Protein AF-A0A395HUD6-F1 (afdb_monomer_lite)

Structure (mmCIF, N/CA/C/O backbone):
data_AF-A0A395HUD6-F1
#
_entry.id   AF-A0A395HUD6-F1
#
loop_
_atom_site.group_PDB
_atom_site.id
_atom_site.type_symbol
_atom_site.label_atom_id
_atom_site.label_alt_id
_atom_site.label_comp_id
_atom_site.label_asym_id
_atom_site.label_entity_id
_atom_site.label_seq_id
_atom_site.pdbx_PDB_ins_code
_atom_site.Cartn_x
_atom_site.Cartn_y
_atom_site.Cartn_z
_atom_site.occupancy
_atom_site.B_iso_or_equiv
_atom_site.auth_seq_id
_atom_site.auth_comp_id
_atom_site.auth_asym_id
_atom_site.auth_atom_id
_atom_site.pdbx_PDB_model_num
ATOM 1 N N . MET A 1 1 ? 37.873 10.157 -11.738 1.00 45.12 1 MET A N 1
ATOM 2 C CA . MET A 1 1 ? 36.571 10.222 -11.039 1.00 45.12 1 MET A CA 1
ATOM 3 C C . MET A 1 1 ? 35.921 8.857 -11.175 1.00 45.12 1 MET A C 1
ATOM 5 O O . MET A 1 1 ? 35.750 8.438 -12.314 1.00 45.12 1 MET A O 1
ATOM 9 N N . PRO A 1 2 ? 35.648 8.112 -10.094 1.00 53.75 2 PRO A N 1
ATOM 10 C CA . PRO A 1 2 ? 34.887 6.879 -10.231 1.00 53.75 2 PRO A CA 1
ATOM 11 C C . PRO A 1 2 ? 33.423 7.233 -10.547 1.00 53.75 2 PRO A C 1
ATOM 13 O O . PRO A 1 2 ? 32.901 8.188 -9.965 1.00 53.75 2 PRO A O 1
ATOM 16 N N . PRO A 1 3 ? 32.750 6.518 -11.462 1.00 53.12 3 PRO A N 1
ATOM 17 C CA . PRO A 1 3 ? 31.311 6.644 -11.594 1.00 53.12 3 PRO A CA 1
ATOM 18 C C . PRO A 1 3 ? 30.680 6.127 -10.302 1.00 53.12 3 PRO A C 1
ATOM 20 O O . PRO A 1 3 ? 30.923 4.990 -9.898 1.00 53.12 3 PRO A O 1
ATOM 23 N N . SER A 1 4 ? 29.888 6.977 -9.649 1.00 48.25 4 SER A N 1
ATOM 24 C CA . SER A 1 4 ? 29.001 6.584 -8.561 1.00 48.25 4 SER A CA 1
ATOM 25 C C . SER A 1 4 ? 28.123 5.447 -9.067 1.00 48.25 4 SER A C 1
ATOM 27 O O . SER A 1 4 ? 27.174 5.668 -9.821 1.00 48.25 4 SER A O 1
ATOM 29 N N . GLN A 1 5 ? 28.481 4.218 -8.699 1.00 47.78 5 GLN A N 1
ATOM 30 C CA . GLN A 1 5 ? 27.642 3.052 -8.890 1.00 47.78 5 GLN A CA 1
ATOM 31 C C . GLN A 1 5 ? 26.352 3.332 -8.127 1.00 47.78 5 GLN A C 1
ATOM 33 O O . GLN A 1 5 ? 26.293 3.247 -6.903 1.00 47.78 5 GLN A O 1
ATOM 38 N N . ASN A 1 6 ? 25.331 3.748 -8.875 1.00 46.56 6 ASN A N 1
ATOM 39 C CA . ASN A 1 6 ? 23.953 3.827 -8.432 1.00 46.56 6 ASN A CA 1
ATOM 40 C C . ASN A 1 6 ? 23.534 2.390 -8.106 1.00 46.56 6 ASN A C 1
ATOM 42 O O . ASN A 1 6 ? 22.986 1.673 -8.942 1.00 46.56 6 ASN A O 1
ATOM 46 N N . ASN A 1 7 ? 23.868 1.948 -6.897 1.00 46.47 7 ASN A N 1
ATOM 47 C CA . ASN A 1 7 ? 23.500 0.658 -6.352 1.00 46.47 7 ASN A CA 1
ATOM 48 C C . ASN A 1 7 ? 22.002 0.681 -6.012 1.00 46.47 7 ASN A C 1
ATOM 50 O O . ASN A 1 7 ? 21.612 0.737 -4.853 1.00 46.47 7 ASN A O 1
ATOM 54 N N . ARG A 1 8 ? 21.149 0.728 -7.041 1.00 49.88 8 ARG A N 1
ATOM 55 C CA . ARG A 1 8 ? 19.698 0.512 -6.911 1.00 49.88 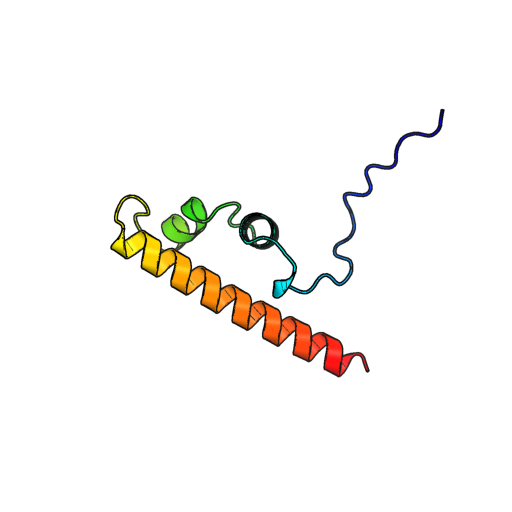8 ARG A CA 1
ATOM 56 C C . ARG A 1 8 ? 19.305 -0.941 -7.182 1.00 49.88 8 ARG A C 1
ATOM 58 O O . ARG A 1 8 ? 18.122 -1.244 -7.224 1.00 49.88 8 ARG A O 1
ATOM 65 N N . ASN A 1 9 ? 20.291 -1.826 -7.325 1.00 49.59 9 ASN A N 1
ATOM 66 C CA . ASN A 1 9 ? 20.092 -3.263 -7.435 1.00 49.59 9 ASN A CA 1
ATOM 67 C C . ASN A 1 9 ? 20.589 -3.940 -6.162 1.00 49.59 9 ASN A C 1
ATOM 69 O O . ASN A 1 9 ? 21.682 -4.493 -6.128 1.00 49.59 9 ASN A O 1
ATOM 73 N N . ALA A 1 10 ? 19.761 -3.916 -5.124 1.00 46.56 10 ALA A N 1
ATOM 74 C CA . ALA A 1 10 ? 19.848 -4.923 -4.083 1.00 46.56 10 ALA A CA 1
ATOM 75 C C . ALA A 1 10 ? 18.448 -5.176 -3.501 1.00 46.56 10 ALA A C 1
ATOM 77 O O . ALA A 1 10 ? 17.991 -4.402 -2.661 1.00 46.56 10 ALA A O 1
ATOM 78 N N . PRO A 1 11 ? 17.750 -6.259 -3.889 1.00 52.19 11 PRO A N 1
ATOM 79 C CA . PRO A 1 11 ? 16.741 -6.865 -3.033 1.00 52.19 11 PRO A CA 1
ATOM 80 C C . PRO A 1 11 ? 17.482 -7.703 -1.980 1.00 52.19 11 PRO A C 1
ATOM 82 O O . PRO A 1 11 ? 17.350 -8.919 -1.917 1.00 52.19 11 PRO A O 1
ATOM 85 N N . SER A 1 12 ? 18.375 -7.079 -1.217 1.00 47.25 12 SER A N 1
ATOM 86 C CA . SER A 1 12 ? 19.130 -7.762 -0.174 1.00 47.25 12 SER A CA 1
ATOM 87 C C . SER A 1 12 ? 18.320 -7.695 1.111 1.00 47.25 12 SER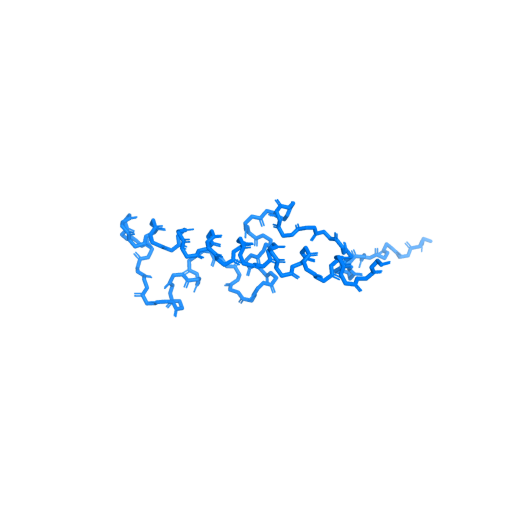 A C 1
ATOM 89 O O . SER A 1 12 ? 18.325 -6.666 1.780 1.00 47.25 12 SER A O 1
ATOM 91 N N . ASP A 1 13 ? 17.610 -8.783 1.409 1.00 54.06 13 ASP A N 1
ATOM 92 C CA . ASP A 1 13 ? 17.309 -9.231 2.776 1.00 54.06 13 ASP A CA 1
ATOM 93 C C . ASP A 1 13 ? 16.575 -8.258 3.725 1.00 54.06 13 ASP A C 1
ATOM 95 O O . ASP A 1 13 ? 16.514 -8.500 4.924 1.00 54.06 13 ASP A O 1
ATOM 99 N N . MET A 1 14 ? 15.977 -7.170 3.232 1.00 57.84 14 MET A N 1
ATOM 100 C CA . MET A 1 14 ? 15.176 -6.285 4.084 1.00 57.84 14 MET A CA 1
ATOM 101 C C . MET A 1 14 ? 13.801 -6.897 4.345 1.00 57.84 14 MET A C 1
ATOM 103 O O . MET A 1 14 ? 13.025 -7.089 3.403 1.00 57.84 14 MET A O 1
ATOM 107 N N . GLU A 1 15 ? 13.502 -7.143 5.623 1.00 63.12 15 GLU A N 1
ATOM 108 C CA . GLU A 1 15 ? 12.182 -7.565 6.093 1.00 63.12 15 GLU A CA 1
ATOM 109 C C . GLU A 1 15 ? 11.073 -6.686 5.492 1.00 63.12 15 GLU A C 1
ATOM 111 O O . GLU A 1 15 ? 11.182 -5.450 5.504 1.00 63.12 15 GLU A O 1
ATOM 116 N N . PRO A 1 16 ? 9.969 -7.285 5.018 1.00 65.25 16 PRO A N 1
ATOM 117 C CA . PRO A 1 16 ? 8.769 -6.555 4.607 1.00 65.25 16 PRO A CA 1
ATOM 118 C C . PRO A 1 16 ? 8.283 -5.540 5.658 1.00 65.25 16 PRO A C 1
ATOM 120 O O . PRO A 1 16 ? 7.780 -4.464 5.306 1.00 65.25 16 PRO A O 1
ATOM 123 N N . ASN A 1 17 ? 8.502 -5.817 6.948 1.00 65.75 17 ASN A N 1
ATOM 124 C CA . ASN A 1 17 ? 8.179 -4.909 8.047 1.00 65.75 17 ASN A CA 1
ATOM 125 C C . ASN A 1 17 ? 9.127 -3.690 8.174 1.00 65.75 17 ASN A C 1
ATOM 127 O O . ASN A 1 17 ? 8.720 -2.632 8.654 1.00 65.75 17 ASN A O 1
ATOM 131 N N . GLN A 1 18 ? 10.364 -3.777 7.679 1.00 63.44 18 GLN A N 1
ATOM 132 C CA . GLN A 1 18 ? 11.310 -2.649 7.658 1.00 63.44 18 GLN A CA 1
ATOM 133 C C . GLN A 1 18 ? 11.093 -1.719 6.451 1.00 63.44 18 GLN A C 1
ATOM 135 O O . GLN A 1 18 ? 11.491 -0.553 6.477 1.00 63.44 18 GLN A O 1
ATOM 140 N N . LYS A 1 19 ? 10.435 -2.199 5.387 1.00 69.12 19 LYS A N 1
ATOM 141 C CA . LYS A 1 19 ? 10.120 -1.388 4.200 1.00 69.12 19 LYS A CA 1
ATOM 142 C C . LYS A 1 19 ? 8.989 -0.400 4.497 1.00 69.12 19 LYS A C 1
ATOM 144 O O . LYS A 1 19 ? 7.940 -0.790 4.994 1.00 69.12 19 LYS A O 1
ATOM 149 N N . SER A 1 20 ? 9.150 0.871 4.126 1.00 73.06 20 SER A N 1
ATOM 150 C CA . SER A 1 20 ? 8.037 1.836 4.159 1.00 73.06 20 SER A CA 1
ATOM 151 C C . SER A 1 20 ? 6.875 1.345 3.283 1.00 73.06 20 SER A C 1
ATOM 153 O O . SER A 1 20 ? 7.122 0.757 2.229 1.00 73.06 20 SER A O 1
ATOM 155 N N . GLN A 1 21 ? 5.619 1.613 3.669 1.00 72.50 21 GLN A N 1
ATOM 156 C CA . GLN A 1 21 ? 4.429 1.197 2.902 1.00 72.50 21 GLN A CA 1
ATOM 157 C C . GLN A 1 21 ? 4.538 1.575 1.418 1.00 72.50 21 GLN A C 1
ATOM 159 O O . GLN A 1 21 ? 4.249 0.766 0.541 1.00 72.50 21 GLN A O 1
ATOM 164 N N . TYR A 1 22 ? 5.029 2.784 1.132 1.00 75.38 22 TYR A N 1
ATOM 165 C CA . TYR A 1 22 ? 5.244 3.265 -0.233 1.00 75.38 22 TYR A CA 1
ATOM 166 C C . TYR A 1 22 ? 6.268 2.422 -1.009 1.00 75.38 22 TYR A C 1
ATOM 168 O O . TYR A 1 22 ? 6.122 2.185 -2.206 1.00 75.38 22 TYR A O 1
ATOM 176 N N . GLN A 1 23 ? 7.310 1.956 -0.325 1.00 77.75 23 GLN A N 1
ATOM 177 C CA . GLN A 1 23 ? 8.371 1.158 -0.924 1.00 77.75 23 GLN A CA 1
ATOM 178 C C . GLN A 1 23 ? 7.917 -0.285 -1.163 1.00 77.75 23 GLN A C 1
ATOM 180 O O . GLN A 1 23 ? 8.195 -0.825 -2.228 1.00 77.75 23 GLN A O 1
ATOM 185 N N . TRP A 1 24 ? 7.155 -0.867 -0.232 1.00 80.38 24 TRP A N 1
ATOM 186 C CA . TRP A 1 24 ? 6.535 -2.183 -0.410 1.00 80.38 24 TRP A CA 1
ATOM 187 C C . TRP A 1 24 ? 5.514 -2.188 -1.557 1.00 80.38 24 TRP A C 1
ATOM 189 O O . TRP A 1 24 ? 5.525 -3.086 -2.393 1.00 80.38 24 TRP A O 1
ATOM 199 N N . LEU A 1 25 ? 4.689 -1.142 -1.663 1.00 81.31 25 LEU A N 1
ATOM 200 C CA . LEU A 1 25 ? 3.742 -0.983 -2.771 1.00 81.31 25 LEU A CA 1
ATOM 201 C C . LEU A 1 25 ? 4.439 -0.884 -4.128 1.00 81.31 25 LEU A C 1
ATOM 203 O O . LEU A 1 25 ? 3.950 -1.442 -5.109 1.00 81.31 25 LEU A O 1
ATOM 207 N N . LYS A 1 26 ? 5.574 -0.181 -4.195 1.00 81.00 26 LYS A N 1
ATOM 208 C CA . LYS A 1 26 ? 6.403 -0.129 -5.406 1.00 81.00 26 LYS A CA 1
ATOM 209 C C . LYS A 1 26 ? 6.999 -1.483 -5.767 1.00 81.00 26 LYS A C 1
ATOM 211 O O . LYS A 1 26 ? 6.983 -1.831 -6.940 1.00 81.00 26 LYS A O 1
ATOM 216 N N . ASP A 1 27 ? 7.502 -2.214 -4.780 1.00 78.25 27 ASP A N 1
ATOM 217 C CA . ASP A 1 27 ? 8.089 -3.546 -4.964 1.00 78.25 27 ASP A CA 1
ATOM 218 C C . ASP A 1 27 ? 7.035 -4.563 -5.439 1.00 78.25 27 ASP A C 1
ATOM 220 O O . ASP A 1 27 ? 7.257 -5.327 -6.370 1.00 78.25 27 ASP A O 1
ATOM 224 N N . SER A 1 28 ? 5.825 -4.475 -4.881 1.00 73.12 28 SER A N 1
ATOM 225 C CA . SER A 1 28 ? 4.680 -5.327 -5.231 1.00 73.12 28 SER A CA 1
ATOM 226 C C . SER A 1 28 ? 4.043 -4.997 -6.589 1.00 73.12 28 SER A C 1
ATOM 228 O O . SER A 1 28 ? 3.105 -5.670 -7.006 1.00 73.12 28 SER A O 1
ATOM 230 N N . GLY A 1 29 ? 4.497 -3.944 -7.277 1.00 79.31 29 GLY A N 1
ATOM 231 C CA . GLY A 1 29 ? 3.988 -3.543 -8.594 1.00 79.31 29 GLY A CA 1
ATOM 232 C C . GLY A 1 29 ? 2.743 -2.646 -8.583 1.00 79.31 29 GLY A C 1
ATOM 233 O O . GLY A 1 29 ? 2.390 -2.101 -9.625 1.00 79.31 29 GLY A O 1
ATOM 234 N N . TYR A 1 30 ? 2.115 -2.408 -7.427 1.00 79.75 30 TYR A N 1
ATOM 235 C CA . TYR A 1 30 ? 0.975 -1.486 -7.308 1.00 79.75 30 TYR A CA 1
ATOM 236 C C . TYR A 1 30 ? 1.411 -0.014 -7.392 1.00 79.75 30 TYR A C 1
ATOM 238 O O . TYR A 1 30 ? 0.686 0.850 -7.875 1.00 79.75 30 TYR A O 1
ATOM 246 N N . GLY A 1 31 ? 2.614 0.316 -6.921 1.00 83.62 31 GLY A N 1
ATOM 247 C CA . GLY A 1 31 ? 3.177 1.669 -6.948 1.00 83.62 31 GLY A CA 1
ATOM 248 C C . GLY A 1 31 ? 2.635 2.620 -5.874 1.00 83.62 31 GLY A C 1
ATOM 249 O O . GLY A 1 31 ? 3.415 3.385 -5.308 1.00 83.62 31 GLY A O 1
ATOM 250 N N . SER A 1 32 ? 1.335 2.579 -5.561 1.00 83.81 32 SER A N 1
ATOM 251 C CA . SER A 1 32 ? 0.705 3.394 -4.510 1.00 83.81 32 SER A CA 1
ATOM 252 C C . SER A 1 32 ? -0.548 2.726 -3.929 1.00 83.81 32 SER A C 1
ATOM 254 O O . SER A 1 32 ? -1.128 1.837 -4.551 1.00 83.81 32 SER A O 1
ATOM 256 N N . VAL A 1 33 ? -0.989 3.187 -2.748 1.00 82.75 33 VAL A N 1
ATOM 257 C CA . VAL A 1 33 ? -2.261 2.762 -2.123 1.00 82.75 33 VAL A CA 1
ATOM 258 C C . VAL A 1 33 ? -3.430 3.042 -3.067 1.00 82.75 33 VAL A C 1
ATOM 260 O O . VAL A 1 33 ? -4.368 2.261 -3.141 1.00 82.75 33 VAL A O 1
ATOM 263 N N . TRP A 1 34 ? -3.343 4.128 -3.838 1.00 83.88 34 TRP A N 1
ATOM 264 C CA . TRP A 1 34 ? -4.394 4.521 -4.767 1.00 83.88 34 TRP A CA 1
ATOM 265 C C . TRP A 1 34 ? -4.583 3.494 -5.887 1.00 83.88 34 TRP A C 1
ATOM 267 O O . TRP A 1 34 ? -5.691 3.037 -6.145 1.00 83.88 34 TRP A O 1
ATOM 277 N N . ASN A 1 35 ? -3.479 3.052 -6.490 1.00 85.62 35 ASN A N 1
ATOM 278 C CA . ASN A 1 35 ? -3.505 1.983 -7.486 1.00 85.62 35 ASN A CA 1
ATOM 279 C C . ASN A 1 35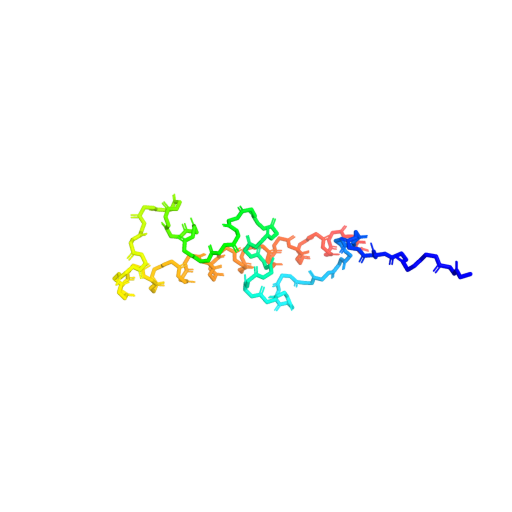 ? -3.905 0.634 -6.882 1.00 85.62 35 ASN A C 1
ATOM 281 O O . ASN A 1 35 ? -4.547 -0.159 -7.567 1.00 85.62 35 ASN A O 1
ATOM 285 N N . LEU A 1 36 ? -3.530 0.366 -5.624 1.00 86.06 36 LEU A N 1
ATOM 286 C CA . LEU A 1 36 ? -3.966 -0.834 -4.916 1.00 86.06 36 LEU A CA 1
ATOM 287 C C . LEU A 1 36 ? -5.493 -0.856 -4.827 1.00 86.06 36 LEU A C 1
ATOM 289 O O . LEU A 1 36 ? -6.097 -1.773 -5.368 1.00 86.06 36 LEU A O 1
ATOM 293 N N . GLY A 1 37 ? -6.125 0.159 -4.236 1.00 87.31 37 GLY A N 1
ATOM 294 C CA . GLY A 1 37 ? -7.585 0.156 -4.116 1.00 87.31 37 GLY A CA 1
ATOM 295 C C . GLY A 1 37 ? -8.278 0.159 -5.476 1.00 87.31 37 GLY A C 1
ATOM 296 O O . GLY A 1 37 ? -9.187 -0.639 -5.665 1.00 87.31 37 GLY A O 1
ATOM 297 N N . LEU A 1 38 ? -7.768 0.886 -6.481 1.00 87.19 38 LEU A N 1
ATOM 298 C CA . LEU A 1 38 ? -8.287 0.776 -7.853 1.00 87.19 38 LEU A CA 1
ATOM 299 C C . LEU A 1 38 ? -8.210 -0.648 -8.419 1.00 87.19 38 LEU A C 1
ATOM 301 O O . LEU A 1 38 ? -9.130 -1.077 -9.111 1.00 87.19 38 LEU A O 1
ATOM 305 N N . SER A 1 39 ? -7.141 -1.390 -8.118 1.00 86.00 39 SER A N 1
ATOM 306 C CA . SER A 1 39 ? -6.989 -2.789 -8.546 1.00 86.00 39 SER A CA 1
ATOM 307 C C . SER A 1 39 ? -8.019 -3.708 -7.886 1.00 86.00 39 SER A C 1
ATOM 309 O O . SER A 1 39 ? -8.431 -4.695 -8.489 1.00 86.00 39 SER A O 1
ATOM 311 N N . TYR A 1 40 ? -8.454 -3.369 -6.670 1.00 84.88 40 TYR A N 1
ATOM 312 C CA . TYR A 1 40 ? -9.520 -4.059 -5.939 1.00 84.88 40 TYR A CA 1
ATOM 313 C C . TYR A 1 40 ? -10.921 -3.475 -6.206 1.00 84.88 40 TYR A C 1
ATOM 315 O O . TYR A 1 40 ? -11.897 -3.967 -5.651 1.00 84.88 40 TYR A O 1
ATOM 323 N N . GLY A 1 41 ? -11.046 -2.459 -7.069 1.00 86.00 41 GLY A N 1
ATOM 324 C CA . GLY A 1 41 ? -12.319 -1.789 -7.361 1.00 86.00 41 GLY A CA 1
ATOM 325 C C . GLY A 1 41 ? -12.811 -0.839 -6.262 1.00 86.00 41 GLY A C 1
ATOM 326 O O . GLY A 1 41 ? -13.961 -0.410 -6.305 1.00 86.00 41 GLY A O 1
ATOM 327 N N . LEU A 1 42 ? -11.950 -0.501 -5.302 1.00 87.50 42 LEU A N 1
ATOM 328 C CA . LEU A 1 42 ? -12.227 0.390 -4.178 1.00 87.50 42 LEU A CA 1
ATOM 329 C C . LEU A 1 42 ? -11.970 1.846 -4.564 1.00 87.50 42 LEU A C 1
ATOM 331 O O . LEU A 1 42 ? -10.943 2.183 -5.168 1.00 87.50 42 LEU A O 1
ATOM 335 N N . ASN A 1 43 ? -12.893 2.731 -4.190 1.00 86.00 43 ASN A N 1
ATOM 336 C CA . ASN A 1 43 ? -12.761 4.148 -4.472 1.00 86.00 43 ASN A CA 1
ATOM 337 C C . ASN A 1 43 ? -12.125 4.882 -3.292 1.00 86.00 43 ASN A C 1
ATOM 339 O O . ASN A 1 43 ? -12.804 5.354 -2.395 1.00 86.00 43 ASN A O 1
ATOM 343 N N . ILE A 1 44 ? -10.813 5.085 -3.361 1.00 80.25 44 ILE A N 1
ATOM 344 C CA . ILE A 1 44 ? -9.984 5.780 -2.359 1.00 80.25 44 ILE A CA 1
ATOM 345 C C . ILE A 1 44 ? -10.497 7.193 -1.986 1.00 80.25 44 ILE A C 1
ATOM 347 O O . ILE A 1 44 ? -10.045 7.782 -1.006 1.00 80.25 44 ILE A O 1
ATOM 351 N N . HIS A 1 45 ? -11.400 7.779 -2.784 1.00 84.44 45 HIS A N 1
ATOM 352 C CA . HIS A 1 45 ? -12.079 9.029 -2.439 1.00 84.44 45 HIS A CA 1
ATOM 353 C C . HIS A 1 45 ? -13.070 8.884 -1.275 1.00 84.44 45 HIS A C 1
ATOM 355 O O . HIS A 1 45 ? -13.331 9.875 -0.591 1.00 84.44 45 HIS A O 1
ATOM 361 N N . ASN A 1 46 ? -13.607 7.685 -1.044 1.00 88.94 46 ASN A N 1
ATOM 362 C CA . ASN A 1 46 ? -14.417 7.379 0.123 1.00 88.94 46 ASN A CA 1
ATOM 363 C C . ASN A 1 46 ? -13.502 6.955 1.283 1.00 88.94 46 ASN A C 1
ATOM 365 O O . ASN A 1 46 ? -12.597 6.141 1.085 1.00 88.94 46 ASN A O 1
ATOM 369 N N . PRO A 1 47 ? -13.730 7.474 2.499 1.00 86.19 47 PRO A N 1
ATOM 370 C CA . PRO A 1 47 ? -12.939 7.093 3.664 1.00 86.19 47 PRO A CA 1
ATOM 371 C C . PRO A 1 47 ? -13.096 5.606 4.019 1.00 86.19 47 PRO A C 1
ATOM 373 O O . PRO A 1 47 ? -12.101 4.988 4.382 1.00 86.19 47 PRO A O 1
ATOM 376 N N . ASP A 1 48 ? -14.288 5.024 3.847 1.00 88.00 48 ASP A N 1
ATOM 377 C CA . ASP A 1 48 ? -14.536 3.591 4.069 1.00 88.00 48 ASP A CA 1
ATOM 378 C C . ASP A 1 48 ? -13.701 2.709 3.124 1.00 88.00 48 ASP A C 1
ATOM 380 O O . ASP A 1 48 ? -12.981 1.815 3.564 1.00 88.00 48 ASP A O 1
ATOM 384 N N . ASP A 1 49 ? -13.710 3.023 1.827 1.00 87.25 49 ASP A N 1
ATOM 385 C CA . ASP A 1 49 ? -12.935 2.299 0.810 1.00 87.25 49 ASP A CA 1
ATOM 386 C C . ASP A 1 49 ? -11.416 2.475 1.012 1.00 87.25 49 ASP A C 1
ATOM 388 O O . ASP A 1 49 ? -10.619 1.576 0.721 1.00 87.25 49 ASP A O 1
ATOM 392 N N . LEU A 1 50 ? -10.984 3.644 1.505 1.00 85.56 50 LEU A N 1
ATOM 393 C CA . LEU A 1 50 ? -9.591 3.895 1.879 1.00 85.56 50 LEU A CA 1
ATOM 394 C C . LEU A 1 50 ? -9.178 3.019 3.069 1.00 85.56 50 LEU A C 1
ATOM 396 O O . LEU A 1 50 ? -8.087 2.444 3.041 1.00 85.56 50 LEU A O 1
ATOM 400 N N . GLU A 1 51 ? -10.027 2.908 4.091 1.00 89.44 51 GLU A N 1
ATOM 401 C CA . GLU A 1 51 ? -9.787 2.045 5.248 1.00 89.44 51 GLU A CA 1
ATOM 402 C C . GLU A 1 51 ? -9.712 0.572 4.829 1.00 89.44 51 GLU A C 1
ATOM 404 O O . GLU A 1 51 ? -8.761 -0.120 5.201 1.00 89.44 51 GLU A O 1
ATOM 409 N N . GLU A 1 52 ? -10.623 0.116 3.965 1.00 89.12 52 GLU A N 1
ATOM 410 C CA . GLU A 1 52 ? -10.575 -1.227 3.378 1.00 89.12 52 GLU A CA 1
ATOM 411 C C . GLU A 1 52 ? -9.284 -1.459 2.589 1.00 89.12 52 GLU A C 1
ATOM 413 O O . GLU A 1 52 ? -8.599 -2.468 2.776 1.00 89.12 52 GLU A O 1
ATOM 418 N N . THR A 1 53 ? -8.882 -0.494 1.759 1.00 88.19 53 THR A N 1
ATOM 419 C CA . THR A 1 53 ? -7.634 -0.582 0.991 1.00 88.19 53 THR A CA 1
ATOM 420 C C . THR A 1 53 ? -6.417 -0.674 1.919 1.00 88.19 53 THR A C 1
ATOM 422 O O . THR A 1 53 ? -5.490 -1.450 1.665 1.00 88.19 53 THR A O 1
ATOM 425 N N . MET A 1 54 ? -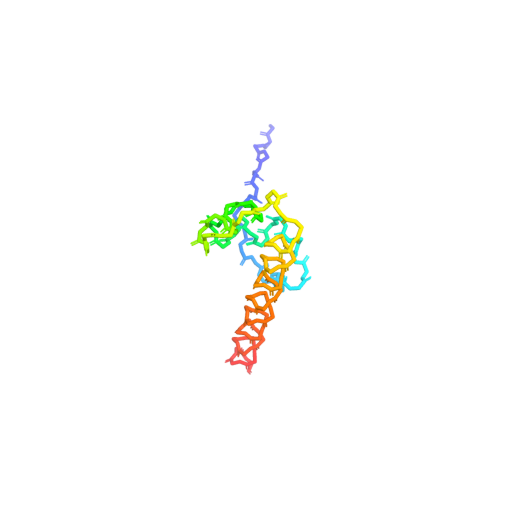6.405 0.087 3.019 1.00 86.25 54 MET A N 1
ATOM 426 C CA . MET A 1 54 ? -5.352 0.013 4.035 1.00 86.25 54 MET A CA 1
ATOM 427 C C . MET A 1 54 ? -5.363 -1.323 4.787 1.00 86.25 54 MET A C 1
ATOM 429 O O . MET A 1 54 ? -4.291 -1.866 5.071 1.00 86.25 54 MET A O 1
ATOM 433 N N . ALA A 1 55 ? -6.539 -1.879 5.078 1.00 89.56 55 ALA A N 1
ATOM 434 C CA . ALA A 1 55 ? -6.678 -3.187 5.708 1.00 89.56 55 ALA A CA 1
ATOM 435 C C . ALA A 1 55 ? -6.143 -4.308 4.803 1.00 89.56 55 ALA A C 1
ATOM 437 O O . ALA A 1 55 ? -5.368 -5.151 5.264 1.00 89.56 55 ALA A O 1
ATOM 438 N N . ILE A 1 56 ? -6.465 -4.270 3.505 1.00 87.94 56 ILE A N 1
ATOM 439 C CA . ILE A 1 56 ? -5.933 -5.197 2.495 1.00 87.94 56 ILE A CA 1
ATOM 440 C C . ILE A 1 56 ? -4.411 -5.070 2.406 1.00 87.94 56 ILE A C 1
ATOM 442 O O . ILE A 1 56 ? -3.703 -6.077 2.449 1.00 87.94 56 ILE A O 1
ATOM 446 N N . LEU A 1 57 ? -3.891 -3.839 2.341 1.00 85.75 57 LEU A N 1
ATOM 447 C CA . LEU A 1 57 ? -2.451 -3.581 2.320 1.00 85.75 57 LEU A CA 1
ATOM 448 C C . LEU A 1 57 ? -1.754 -4.185 3.539 1.00 85.75 57 LEU A C 1
ATOM 450 O O . LEU A 1 57 ? -0.710 -4.823 3.403 1.00 85.75 57 LEU A O 1
ATOM 454 N N . LYS A 1 58 ? -2.329 -3.993 4.728 1.00 86.06 58 LYS A N 1
ATOM 455 C CA . LYS A 1 58 ? -1.792 -4.546 5.970 1.00 86.06 58 LYS A CA 1
ATOM 456 C C . LYS A 1 58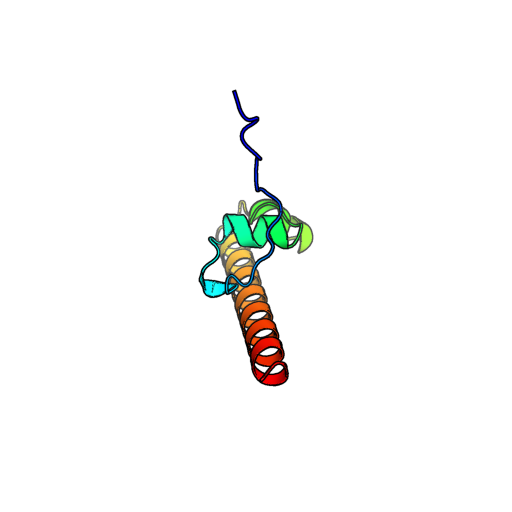 ? -1.784 -6.075 5.934 1.00 86.06 58 LYS A C 1
ATOM 458 O O . LYS A 1 58 ? -0.747 -6.669 6.204 1.00 86.06 58 LYS A O 1
ATOM 463 N N . GLY A 1 59 ? -2.889 -6.701 5.527 1.00 86.56 59 GLY A N 1
ATOM 464 C CA . GLY A 1 59 ? -2.986 -8.158 5.421 1.00 86.56 59 GLY A CA 1
ATOM 465 C C . GLY A 1 59 ? -1.991 -8.755 4.423 1.00 86.56 59 GLY A C 1
ATOM 466 O O . GLY A 1 59 ? -1.335 -9.749 4.728 1.00 86.56 59 GLY A O 1
ATOM 467 N N . LEU A 1 60 ? -1.819 -8.124 3.257 1.00 83.88 60 LEU A N 1
ATOM 468 C CA . LEU A 1 60 ? -0.817 -8.541 2.272 1.00 83.88 60 LEU A CA 1
ATOM 469 C C . LEU A 1 60 ? 0.603 -8.437 2.831 1.00 83.88 60 LEU A C 1
ATOM 471 O O . LEU A 1 60 ? 1.412 -9.336 2.621 1.00 83.88 60 LEU A O 1
ATOM 475 N N . ARG A 1 61 ? 0.899 -7.364 3.569 1.00 82.19 61 ARG A N 1
ATOM 476 C CA . ARG A 1 61 ? 2.213 -7.154 4.177 1.00 82.19 61 ARG A CA 1
ATOM 477 C C . ARG A 1 61 ? 2.509 -8.165 5.282 1.00 82.19 61 ARG A C 1
ATOM 479 O O . ARG A 1 61 ? 3.631 -8.654 5.350 1.00 82.19 61 ARG A O 1
ATOM 486 N N . ASP A 1 62 ? 1.518 -8.507 6.099 1.00 84.94 62 ASP A N 1
ATOM 487 C CA . ASP A 1 62 ? 1.657 -9.528 7.142 1.00 84.94 62 ASP A CA 1
ATOM 488 C C . ASP A 1 62 ? 1.873 -10.924 6.525 1.00 84.94 62 ASP A C 1
ATOM 490 O O . ASP A 1 62 ? 2.705 -11.697 7.002 1.00 84.94 62 ASP A O 1
ATOM 494 N N . MET A 1 63 ? 1.184 -11.239 5.420 1.00 83.62 63 MET A N 1
ATOM 495 C CA . MET A 1 63 ? 1.416 -12.477 4.663 1.00 83.62 63 MET A CA 1
ATOM 496 C C . MET A 1 63 ? 2.812 -12.521 4.033 1.00 83.62 63 MET A C 1
ATOM 498 O O . MET A 1 63 ? 3.483 -13.549 4.114 1.00 83.62 63 MET A O 1
ATOM 502 N N . ASP A 1 64 ? 3.258 -11.416 3.434 1.00 81.12 64 ASP A N 1
ATOM 503 C CA . ASP A 1 64 ? 4.586 -11.298 2.826 1.00 81.12 64 ASP A CA 1
ATOM 504 C C . ASP A 1 64 ? 5.696 -11.410 3.885 1.00 81.12 64 ASP A C 1
ATOM 506 O O . ASP A 1 64 ? 6.675 -12.128 3.686 1.00 81.12 64 ASP A O 1
ATOM 510 N N . GLN A 1 65 ? 5.502 -10.789 5.056 1.00 80.00 65 GLN A N 1
ATOM 511 C CA . GLN A 1 65 ? 6.380 -10.935 6.220 1.00 80.00 65 GLN A CA 1
ATOM 512 C C . GLN A 1 65 ? 6.460 -12.395 6.671 1.00 80.00 65 GLN A C 1
ATOM 514 O O . GLN A 1 65 ? 7.558 -12.927 6.814 1.00 80.00 65 GLN A O 1
ATOM 519 N N . LYS A 1 66 ? 5.320 -13.074 6.835 1.00 81.94 66 LYS A N 1
ATOM 520 C CA . LYS A 1 66 ? 5.297 -14.486 7.235 1.00 81.94 66 LYS A CA 1
ATOM 521 C C . LYS A 1 66 ? 5.996 -15.385 6.209 1.00 81.94 66 LYS A C 1
ATOM 523 O O . LYS A 1 66 ? 6.795 -16.238 6.585 1.00 81.94 66 LYS A O 1
ATOM 528 N N . ALA A 1 67 ? 5.749 -15.167 4.918 1.00 82.31 67 ALA A N 1
ATOM 529 C CA . ALA A 1 67 ? 6.411 -15.912 3.849 1.00 82.31 67 ALA A CA 1
ATOM 530 C C . ALA A 1 67 ? 7.927 -15.647 3.814 1.00 82.31 67 ALA A C 1
ATOM 532 O O . ALA A 1 67 ? 8.714 -16.545 3.503 1.00 82.31 67 ALA A O 1
ATOM 533 N N . TRP A 1 68 ? 8.351 -14.422 4.135 1.00 79.75 68 TRP A N 1
ATOM 534 C CA . TRP A 1 68 ? 9.761 -14.079 4.287 1.00 79.75 68 TRP A CA 1
ATOM 535 C C . TRP A 1 68 ? 10.385 -14.811 5.481 1.00 79.75 68 TRP A C 1
ATOM 537 O O . TRP A 1 68 ? 11.434 -15.433 5.318 1.00 79.75 68 TRP A O 1
ATOM 547 N N . GLU A 1 69 ? 9.722 -14.821 6.640 1.00 81.38 69 GLU A N 1
ATOM 548 C CA . GLU A 1 69 ? 10.175 -15.541 7.837 1.00 81.38 69 GLU A CA 1
ATOM 549 C C . GLU A 1 69 ? 10.312 -17.048 7.580 1.00 81.38 69 GLU A C 1
ATOM 551 O O . GLU A 1 69 ? 11.347 -17.630 7.900 1.00 81.38 69 GLU A O 1
ATOM 556 N N . GLU A 1 70 ? 9.330 -17.677 6.926 1.00 80.38 70 GLU A N 1
ATOM 557 C CA . GLU A 1 70 ? 9.386 -19.098 6.552 1.00 80.38 70 GLU A CA 1
ATOM 558 C C . GLU A 1 70 ? 10.569 -19.401 5.619 1.00 80.38 70 GLU A C 1
ATOM 560 O O . GLU A 1 70 ? 11.274 -20.396 5.805 1.00 80.38 70 GLU A O 1
ATOM 565 N N . ARG A 1 71 ? 10.847 -18.522 4.645 1.00 75.12 71 ARG A N 1
ATOM 566 C CA . ARG A 1 71 ? 12.014 -18.658 3.756 1.00 75.12 71 ARG A CA 1
ATOM 567 C C . ARG A 1 71 ? 13.335 -18.502 4.500 1.00 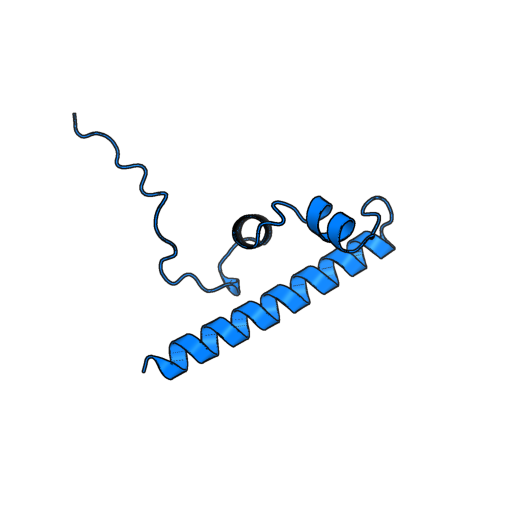75.12 71 ARG A C 1
ATOM 569 O O . ARG A 1 71 ? 14.285 -19.204 4.167 1.00 75.12 71 ARG A O 1
ATOM 576 N N . GLN A 1 72 ? 13.411 -17.602 5.479 1.00 70.44 72 GLN A N 1
ATOM 577 C CA . GLN A 1 72 ? 14.610 -17.422 6.300 1.00 70.44 72 GLN A CA 1
ATOM 578 C C . GLN A 1 72 ? 14.836 -18.609 7.238 1.00 70.44 72 GLN A C 1
ATOM 580 O O . GLN A 1 72 ? 15.968 -19.072 7.371 1.00 70.44 72 GLN A O 1
ATOM 585 N N . MET A 1 73 ? 13.771 -19.155 7.834 1.00 62.81 73 MET A N 1
ATOM 586 C CA . MET A 1 73 ? 13.858 -20.360 8.664 1.00 62.81 73 MET A CA 1
ATOM 587 C C . MET A 1 73 ? 14.269 -21.593 7.852 1.00 62.81 73 MET A C 1
ATOM 589 O O . MET A 1 73 ? 15.075 -22.378 8.333 1.00 62.81 73 MET A O 1
ATOM 593 N N . ALA A 1 74 ? 13.787 -21.741 6.614 1.00 65.25 74 ALA A N 1
ATOM 594 C CA . ALA A 1 74 ? 14.179 -22.840 5.725 1.00 65.25 74 ALA A CA 1
ATOM 595 C C . ALA A 1 74 ? 15.627 -22.738 5.204 1.00 65.25 74 ALA A C 1
ATOM 597 O O . ALA A 1 74 ? 16.153 -23.700 4.646 1.00 65.25 74 ALA A O 1
ATOM 598 N N . LYS A 1 75 ? 16.265 -21.570 5.348 1.00 56.25 75 LYS A N 1
ATOM 599 C CA . LYS A 1 75 ? 17.644 -21.310 4.910 1.00 56.25 75 LYS A CA 1
ATOM 600 C C . LYS A 1 75 ? 18.683 -21.583 6.010 1.00 56.25 75 LYS A C 1
ATOM 602 O O . LYS A 1 75 ? 19.871 -21.379 5.763 1.00 56.25 75 LYS A O 1
ATOM 607 N N . LYS A 1 76 ? 18.243 -22.000 7.201 1.00 48.12 76 LYS A N 1
ATOM 608 C CA . LYS A 1 76 ? 19.064 -22.276 8.385 1.00 48.12 76 LYS A CA 1
ATOM 609 C C . LYS A 1 76 ? 19.155 -23.773 8.655 1.00 48.12 76 LYS A C 1
ATOM 611 O O . LYS A 1 76 ? 20.243 -24.192 9.103 1.00 48.12 76 LYS A O 1
#

Radius of gyration: 15.81 Å; chains: 1; bounding box: 51×33×20 Å

pLDDT: mean 74.43, std 14.2, range [45.12, 89.56]

Organism: Aspergillus homomorphus (strain CBS 101889) (NCBI:txid1450537)

Foldseek 3Di:
DDPPPPPPPDPDDDALVNDDLQRNCVVVVQNDLCSQLVVVVFDCVDPVSSVVSVVVSVVVSVVSNVVSVVVVVVVD

Sequence (76 aa):
MPPSQNNRNAPSDMEPNQKSQYQWLKDSGYGSVWNLGLSYGLNIHNPDDLEETMAILKGLRDMDQKAWEERQMAKK

Secondary structure (DSSP, 8-state):
------------S--TTTS-HHHHHHHTT--SHHHHHHHTT--TTSHHHHHHHHHHHHHHHHHHHHHHHHHHHTT-